Protein AF-A0A9D6RE62-F1 (afdb_monomer_lite)

Foldseek 3Di:
DAWPDDDPWKTKDKDFPVLLVLLLLLLLCPPPDCPLPDDDPPDDPADPPHDDPVVVVVVVVVVSVVLNVVSVVQNVPADDDDPPDSIGMRMDTPVRLVSLLVSLVNSQVSLCSVLVVDDPPDDLVVDDDPVSVSSVSSNVSSVVVNVVSVCSVPDD

Sequence (156 aa):
MKRISRDDEKVVFELTDAERQILRFILQSYPMQRGAWPEHPKAPQPSPMGPDPELLNAELAAFKTSLQDRVATFLSEQPAPHPTSDVRCLVIHWKDADWLLQVLNEVRVGTWYALGCPDENCEMAAVRGPETWTHLLRLEFAGAFQGLLLHELESD

Radius of gyration: 18.22 Å; chains: 1; bounding box: 40×49×45 Å

pLDDT: mean 81.06, std 13.85, range [50.25, 95.0]

Secondary structure (DSSP, 8-state):
-EEEEE-SSEEEEEE-HHHHHHHHHHHTTPSPPGGGSPPPP--SS--TTS--HHHHHHHHHHHHHHHHHHHHHHHHHSPPPPTT-S-EEEEEEHHHHHHHHHHHHHHHHHHHHHTT---TTS-GGG--SHHHHHHHHHHHHHHHHHHHHHHHHH--

Structure (mmCIF, N/CA/C/O backbone):
data_AF-A0A9D6RE62-F1
#
_entry.id   AF-A0A9D6RE62-F1
#
loop_
_atom_site.group_PDB
_atom_site.id
_atom_site.type_symbol
_atom_site.label_atom_id
_atom_site.label_alt_id
_atom_site.label_comp_id
_atom_site.label_asym_id
_atom_site.label_entity_id
_atom_site.label_seq_id
_atom_site.pdbx_PDB_ins_code
_atom_site.Cartn_x
_atom_site.Cartn_y
_atom_site.Cartn_z
_atom_site.occupancy
_atom_site.B_iso_or_equiv
_atom_site.auth_seq_id
_atom_site.auth_comp_id
_atom_site.auth_asym_id
_atom_site.auth_atom_id
_atom_site.pdbx_PDB_model_num
ATOM 1 N N . MET A 1 1 ? 1.493 7.002 11.641 1.00 83.31 1 MET A N 1
ATOM 2 C CA . MET A 1 1 ? 0.242 6.232 11.692 1.00 83.31 1 MET A CA 1
ATOM 3 C C . MET A 1 1 ? 0.204 5.554 13.043 1.00 83.31 1 MET A C 1
ATOM 5 O O . MET A 1 1 ? 1.233 5.035 13.464 1.00 83.31 1 MET A O 1
ATOM 9 N N . LYS A 1 2 ? -0.926 5.586 13.746 1.00 86.00 2 LYS A N 1
ATOM 10 C CA . LYS A 1 2 ? -1.040 5.009 15.094 1.00 86.00 2 LYS A CA 1
ATOM 11 C C . LYS A 1 2 ? -2.215 4.046 15.153 1.00 86.00 2 LYS A C 1
ATOM 13 O O . LYS A 1 2 ? -3.306 4.404 14.737 1.00 86.00 2 LYS A O 1
ATOM 18 N N . ARG A 1 3 ? -2.033 2.843 15.693 1.00 90.62 3 ARG A N 1
ATOM 19 C CA . ARG A 1 3 ? -3.152 1.920 15.925 1.00 90.62 3 ARG A CA 1
ATOM 20 C C . ARG A 1 3 ? -4.079 2.467 17.014 1.00 90.62 3 ARG A C 1
ATOM 22 O O . ARG A 1 3 ? -3.616 2.779 18.110 1.00 90.62 3 ARG A O 1
ATOM 29 N N . ILE A 1 4 ? -5.373 2.558 16.711 1.00 89.31 4 ILE A N 1
ATOM 30 C CA . ILE A 1 4 ? -6.421 2.964 17.660 1.00 89.31 4 ILE A CA 1
ATOM 31 C C . ILE A 1 4 ? -7.042 1.728 18.304 1.00 89.31 4 ILE A C 1
ATOM 33 O O . ILE A 1 4 ? -7.169 1.659 19.524 1.00 89.31 4 ILE A O 1
ATOM 37 N N . SER A 1 5 ? -7.418 0.748 17.485 1.00 88.81 5 SER A N 1
ATOM 38 C CA . SER A 1 5 ? -8.067 -0.477 17.939 1.00 88.81 5 SER A CA 1
ATOM 39 C C . SER A 1 5 ? -7.759 -1.633 17.001 1.00 88.81 5 SER A C 1
ATOM 41 O O . SER A 1 5 ? -7.471 -1.432 15.821 1.00 88.81 5 SER A O 1
ATOM 43 N N . ARG A 1 6 ? -7.858 -2.842 17.539 1.00 91.25 6 ARG A N 1
ATOM 44 C CA . ARG A 1 6 ? -7.718 -4.105 16.826 1.00 91.25 6 ARG A CA 1
ATOM 45 C C . ARG A 1 6 ? -8.735 -5.077 17.408 1.00 91.25 6 ARG A C 1
ATOM 47 O O . ARG A 1 6 ? -8.884 -5.115 18.629 1.00 91.25 6 ARG A O 1
ATOM 54 N N . ASP A 1 7 ? -9.428 -5.799 16.547 1.00 89.62 7 ASP A N 1
ATOM 55 C CA . ASP A 1 7 ? -10.339 -6.881 16.907 1.00 89.62 7 ASP A CA 1
ATOM 56 C C . ASP A 1 7 ? -10.125 -8.078 15.961 1.00 89.62 7 ASP A C 1
ATOM 58 O O . ASP A 1 7 ? -9.236 -8.056 15.105 1.00 89.62 7 ASP A O 1
ATOM 62 N N . ASP A 1 8 ? -10.930 -9.127 16.119 1.00 87.88 8 ASP A N 1
ATOM 63 C CA . ASP A 1 8 ? -10.822 -10.367 15.339 1.00 87.88 8 ASP A CA 1
ATOM 64 C C . ASP A 1 8 ? -11.231 -10.211 13.863 1.00 87.88 8 ASP A C 1
ATOM 66 O O . ASP A 1 8 ? -11.050 -11.140 13.080 1.00 87.88 8 ASP A O 1
ATOM 70 N N . GLU A 1 9 ? -11.783 -9.064 13.450 1.00 92.12 9 GLU A N 1
ATOM 71 C CA . GLU A 1 9 ? -12.253 -8.811 12.081 1.00 92.12 9 GLU A CA 1
ATOM 72 C C . GLU A 1 9 ? -11.486 -7.693 11.364 1.00 92.12 9 GLU A C 1
ATOM 74 O O . GLU A 1 9 ? -11.457 -7.660 10.126 1.00 92.12 9 GLU A O 1
ATOM 79 N N . LYS A 1 10 ? -10.909 -6.745 12.110 1.00 92.50 10 LYS A N 1
ATOM 80 C CA . LYS A 1 10 ? -10.271 -5.546 11.568 1.00 92.50 10 LYS A CA 1
ATOM 81 C C . LYS A 1 10 ? -9.253 -4.907 12.510 1.00 92.50 10 LYS A C 1
ATOM 83 O O . LYS A 1 10 ? -9.265 -5.050 13.732 1.00 92.50 10 LYS A O 1
ATOM 88 N N . VAL A 1 11 ? -8.449 -4.038 11.913 1.00 93.12 11 VAL A N 1
ATOM 89 C CA . VAL A 1 11 ? -7.636 -3.038 12.603 1.00 93.12 11 VAL A CA 1
ATOM 90 C C . VAL A 1 11 ? -8.023 -1.638 12.156 1.00 93.12 11 VAL A C 1
ATOM 92 O O . VAL A 1 11 ? -8.366 -1.393 10.996 1.00 93.12 11 VAL A O 1
ATOM 95 N N . VAL A 1 12 ? -7.979 -0.706 13.104 1.00 91.69 12 VAL A N 1
ATOM 96 C CA . VAL A 1 12 ? -8.265 0.706 12.873 1.00 91.69 12 VAL A CA 1
ATOM 97 C C . VAL A 1 12 ? -7.030 1.526 13.197 1.00 91.69 12 VAL A C 1
ATOM 99 O O . VAL A 1 12 ? -6.526 1.513 14.325 1.00 91.69 12 VAL A O 1
ATOM 102 N N . PHE A 1 13 ? -6.573 2.281 12.206 1.00 90.69 13 PHE A N 1
ATOM 103 C CA . PHE A 1 13 ? -5.454 3.196 12.338 1.00 90.69 13 PHE A CA 1
ATOM 104 C C . PHE A 1 13 ? -5.899 4.640 12.298 1.00 90.69 13 PHE A C 1
ATOM 106 O O . PHE A 1 13 ? -6.768 5.029 11.527 1.00 90.69 13 PHE A O 1
ATOM 113 N N . GLU A 1 14 ? -5.204 5.439 13.080 1.00 89.88 14 GLU A N 1
ATOM 114 C CA . GLU A 1 14 ? -5.170 6.875 13.006 1.00 89.88 14 GLU A CA 1
ATOM 115 C C . GLU A 1 14 ? -4.182 7.322 11.926 1.00 89.88 14 GLU A C 1
ATOM 117 O O . GLU A 1 14 ? -2.995 6.967 11.974 1.00 89.88 14 GLU A O 1
ATOM 122 N N . LEU A 1 15 ? -4.669 8.120 10.976 1.00 87.75 15 LEU A N 1
ATOM 123 C CA . LEU A 1 15 ? -3.850 8.827 10.003 1.00 87.75 15 LEU A CA 1
ATOM 124 C C . LEU A 1 15 ? -4.079 10.325 10.090 1.00 87.75 15 LEU A C 1
ATOM 126 O O . LEU A 1 15 ? -5.206 10.816 10.203 1.00 87.75 15 LEU A O 1
ATOM 130 N N . THR A 1 16 ? -2.979 11.034 9.905 1.00 87.94 16 THR A N 1
ATOM 131 C CA . THR A 1 16 ? -2.986 12.428 9.480 1.00 87.94 16 THR A CA 1
ATOM 132 C C . THR A 1 16 ? -3.451 12.543 8.023 1.00 87.94 16 THR A C 1
ATOM 134 O O . THR A 1 16 ? -3.389 11.590 7.237 1.00 87.94 16 THR A O 1
ATOM 137 N N . ASP A 1 17 ? -3.872 13.740 7.612 1.00 84.50 17 ASP A N 1
ATOM 138 C CA . ASP A 1 17 ? -4.241 13.996 6.215 1.00 84.50 17 ASP A CA 1
ATOM 139 C C . ASP A 1 17 ? -3.084 13.736 5.233 1.00 84.50 17 ASP A C 1
ATOM 141 O O . ASP A 1 17 ? -3.328 13.260 4.121 1.00 84.50 17 ASP A O 1
ATOM 145 N N . ALA A 1 18 ? -1.836 13.991 5.643 1.00 86.62 18 ALA A N 1
ATOM 146 C CA . ALA A 1 18 ? -0.649 13.714 4.834 1.00 86.62 18 ALA A CA 1
ATOM 147 C C . ALA A 1 18 ? -0.472 12.208 4.593 1.00 86.62 18 ALA A C 1
ATOM 149 O O . ALA A 1 18 ? -0.331 11.774 3.451 1.00 86.62 18 ALA A O 1
ATOM 150 N N . GLU A 1 19 ? -0.560 11.392 5.644 1.00 89.00 19 GLU A N 1
ATOM 151 C CA . GLU A 1 19 ? -0.426 9.935 5.528 1.00 89.00 19 GLU A CA 1
ATOM 152 C C . GLU A 1 19 ? -1.549 9.327 4.682 1.00 89.00 19 GLU A C 1
ATOM 154 O O . GLU A 1 19 ? -1.300 8.424 3.885 1.00 89.00 19 GLU A O 1
ATOM 159 N N . ARG A 1 20 ? -2.775 9.861 4.777 1.00 87.38 20 ARG A N 1
ATOM 160 C CA . ARG A 1 20 ? -3.888 9.447 3.909 1.00 87.38 20 ARG A CA 1
ATOM 161 C C . ARG A 1 20 ? -3.611 9.766 2.443 1.00 87.38 20 ARG A C 1
ATOM 163 O O . ARG A 1 20 ? -3.900 8.945 1.574 1.00 87.38 20 ARG A O 1
ATOM 170 N N . GLN A 1 21 ? -3.109 10.965 2.154 1.00 89.31 21 GLN A N 1
ATOM 171 C CA . GLN A 1 21 ? -2.772 11.359 0.786 1.00 89.31 21 GLN A CA 1
ATOM 172 C C . GLN A 1 21 ? -1.666 10.472 0.220 1.00 89.31 21 GLN A C 1
ATOM 174 O O . GLN A 1 21 ? -1.791 10.020 -0.914 1.00 89.31 21 GLN A O 1
ATOM 179 N N . ILE A 1 22 ? -0.651 10.156 1.027 1.00 90.81 22 ILE A N 1
ATOM 180 C CA . ILE A 1 22 ? 0.426 9.236 0.656 1.00 90.81 22 ILE A CA 1
ATOM 181 C C . ILE A 1 22 ? -0.127 7.829 0.392 1.00 90.81 22 ILE A C 1
ATOM 183 O O . ILE A 1 22 ? 0.157 7.262 -0.660 1.00 90.81 22 ILE A O 1
ATOM 187 N N . LEU A 1 23 ? -0.975 7.284 1.272 1.00 91.50 23 LEU A N 1
ATOM 188 C CA . LEU A 1 23 ? -1.598 5.971 1.066 1.00 91.50 23 LEU A CA 1
ATOM 189 C C . LEU A 1 23 ? -2.428 5.935 -0.223 1.00 91.50 23 LEU A C 1
ATOM 191 O O . LEU A 1 23 ? -2.281 5.016 -1.027 1.00 91.50 23 LEU A O 1
ATOM 195 N N . ARG A 1 24 ? -3.271 6.951 -0.456 1.00 92.31 24 ARG A N 1
ATOM 196 C CA . ARG A 1 24 ? -4.043 7.069 -1.703 1.00 92.31 24 ARG A CA 1
ATOM 197 C C . ARG A 1 24 ? -3.126 7.129 -2.912 1.00 92.31 24 ARG A C 1
ATOM 199 O O . ARG A 1 24 ? -3.355 6.401 -3.867 1.00 92.31 24 ARG A O 1
ATOM 206 N N . PHE A 1 25 ? -2.090 7.956 -2.857 1.00 92.06 25 PHE A N 1
ATOM 207 C CA . PHE A 1 25 ? -1.114 8.100 -3.928 1.00 92.06 25 PHE A CA 1
ATOM 208 C C . PHE A 1 25 ? -0.421 6.767 -4.262 1.00 92.06 25 PHE A C 1
ATOM 210 O O . PHE A 1 25 ? -0.276 6.432 -5.437 1.00 92.06 25 PHE A O 1
ATOM 217 N N . ILE A 1 26 ? -0.059 5.967 -3.255 1.00 92.50 26 ILE A N 1
ATOM 218 C CA . ILE A 1 26 ? 0.543 4.637 -3.441 1.00 92.50 26 ILE A CA 1
ATOM 219 C C . ILE A 1 26 ? -0.461 3.673 -4.065 1.00 92.50 26 ILE A C 1
ATOM 221 O O . ILE A 1 26 ? -0.177 3.097 -5.112 1.00 92.50 26 ILE A O 1
ATOM 225 N N . LEU A 1 27 ? -1.647 3.524 -3.470 1.00 93.69 27 LEU A N 1
ATOM 226 C CA . LEU A 1 27 ? -2.645 2.559 -3.937 1.00 93.69 27 LEU A CA 1
ATOM 227 C C . LEU A 1 27 ? -3.174 2.902 -5.337 1.00 93.69 27 LEU A C 1
ATOM 229 O O . LEU A 1 27 ? -3.343 2.014 -6.163 1.00 93.69 27 LEU A O 1
ATOM 233 N N . GLN A 1 28 ? -3.347 4.187 -5.657 1.00 92.12 28 GLN A N 1
ATOM 234 C CA . GLN A 1 28 ? -3.738 4.647 -6.997 1.00 92.12 28 GLN A CA 1
ATOM 235 C C . GLN A 1 28 ? -2.638 4.467 -8.052 1.00 92.12 28 GLN A C 1
ATOM 237 O O . GLN A 1 28 ? -2.905 4.624 -9.240 1.00 92.12 28 GLN A O 1
ATOM 242 N N . SER A 1 29 ? -1.409 4.143 -7.640 1.00 89.75 29 SER A N 1
ATOM 243 C CA . SER A 1 29 ? -0.333 3.782 -8.570 1.00 89.75 29 SER A CA 1
ATOM 244 C C . SER A 1 29 ? -0.471 2.344 -9.091 1.00 89.75 29 SER A C 1
ATOM 246 O O . SER A 1 29 ? 0.286 1.946 -9.974 1.00 89.75 29 SER A O 1
ATOM 248 N N . TYR A 1 30 ? -1.413 1.562 -8.552 1.00 90.06 30 TYR A N 1
ATOM 249 C CA . TYR A 1 30 ? -1.731 0.222 -9.026 1.00 90.06 30 TYR A CA 1
ATOM 250 C C . TYR A 1 30 ? -2.745 0.249 -10.191 1.00 90.06 30 TYR A C 1
ATOM 252 O O . TYR A 1 30 ? -3.757 0.947 -10.092 1.00 90.06 30 TYR A O 1
ATOM 260 N N . PRO A 1 31 ? -2.548 -0.556 -11.254 1.00 86.44 31 PRO A N 1
ATOM 261 C CA . PRO A 1 31 ? -1.390 -1.420 -11.494 1.00 86.44 31 PRO A CA 1
ATOM 262 C C . PRO A 1 31 ? -0.172 -0.620 -11.983 1.00 86.44 31 PRO A C 1
ATOM 264 O O . PRO A 1 31 ? -0.293 0.267 -12.829 1.00 86.44 31 PRO A O 1
ATOM 267 N N . MET A 1 32 ? 1.024 -0.971 -11.498 1.00 79.56 32 MET A N 1
ATOM 268 C CA . MET A 1 32 ? 2.264 -0.363 -11.993 1.00 79.56 32 MET A CA 1
ATOM 269 C C . MET A 1 32 ? 2.497 -0.766 -13.453 1.00 79.56 32 MET A C 1
ATOM 271 O O . MET A 1 32 ? 2.424 -1.945 -13.811 1.00 79.56 32 MET A O 1
ATOM 275 N N . GLN A 1 33 ? 2.785 0.214 -14.314 1.00 68.31 33 GLN A N 1
ATOM 276 C CA . GLN A 1 33 ? 3.061 -0.049 -15.724 1.00 68.31 33 GLN A CA 1
ATOM 277 C C . GLN A 1 33 ? 4.316 -0.922 -15.861 1.00 68.31 33 GLN A C 1
ATOM 279 O O . GLN A 1 33 ? 5.393 -0.576 -15.379 1.00 68.31 33 GLN A O 1
ATOM 284 N N . ARG A 1 34 ? 4.180 -2.052 -16.566 1.00 59.53 34 ARG A N 1
ATOM 285 C CA . ARG A 1 34 ? 5.239 -3.059 -16.768 1.00 59.53 34 ARG A CA 1
ATOM 286 C C . ARG A 1 34 ? 6.471 -2.567 -17.534 1.00 59.53 34 ARG A C 1
ATOM 288 O O . ARG A 1 34 ? 7.422 -3.327 -17.639 1.00 59.53 34 ARG A O 1
ATOM 295 N N . GLY A 1 35 ? 6.490 -1.333 -18.042 1.00 56.19 35 GLY A N 1
ATOM 296 C CA . GLY A 1 35 ? 7.636 -0.791 -18.783 1.00 56.19 35 GLY A CA 1
ATOM 297 C C . GLY A 1 35 ? 8.954 -0.798 -17.995 1.00 56.19 35 GLY A C 1
ATOM 298 O O . GLY A 1 35 ? 10.014 -0.744 -18.604 1.00 56.19 35 GLY A O 1
ATOM 299 N N . ALA A 1 36 ? 8.889 -0.900 -16.663 1.00 50.25 36 ALA A N 1
ATOM 300 C CA . ALA A 1 36 ? 10.057 -1.007 -15.793 1.00 50.25 36 ALA A CA 1
ATOM 301 C C . ALA A 1 36 ? 10.469 -2.453 -15.455 1.00 50.25 36 ALA A C 1
ATOM 303 O O . ALA A 1 36 ? 11.572 -2.660 -14.957 1.00 50.25 36 ALA A O 1
ATOM 304 N N . TRP A 1 37 ? 9.616 -3.460 -15.679 1.00 58.91 37 TRP A N 1
ATOM 305 C CA . TRP A 1 37 ? 9.969 -4.844 -15.354 1.00 58.91 37 TRP A CA 1
ATOM 306 C C . TRP A 1 37 ? 10.927 -5.405 -16.408 1.00 58.91 37 TRP A C 1
ATOM 308 O O . TRP A 1 37 ? 10.653 -5.255 -17.601 1.00 58.91 37 TRP A O 1
ATOM 318 N N . PRO A 1 38 ? 12.016 -6.090 -16.015 1.00 56.41 38 PRO A N 1
ATOM 319 C CA . PRO A 1 38 ? 12.764 -6.895 -16.960 1.00 56.41 38 PRO A CA 1
ATOM 320 C C . PRO A 1 38 ? 11.801 -7.914 -17.565 1.00 56.41 38 PRO A C 1
ATOM 322 O O . PRO A 1 38 ? 11.028 -8.557 -16.846 1.00 56.41 38 PRO A O 1
ATOM 325 N N . GLU A 1 39 ? 11.831 -8.049 -18.891 1.00 57.22 39 GLU A N 1
ATOM 326 C CA . GLU A 1 39 ? 11.177 -9.176 -19.541 1.00 57.22 39 GLU A CA 1
ATOM 327 C C . GLU A 1 39 ? 11.654 -10.445 -18.835 1.00 57.22 39 GLU A C 1
ATOM 329 O O . GLU A 1 39 ? 12.858 -10.623 -18.619 1.00 57.22 39 GLU A O 1
ATOM 334 N N . HIS A 1 40 ? 10.713 -11.296 -18.415 1.00 54.38 40 HIS A N 1
ATOM 335 C CA . HIS A 1 40 ? 11.068 -12.581 -17.828 1.00 54.38 40 HIS A CA 1
ATOM 336 C C . HIS A 1 40 ? 12.111 -13.243 -18.741 1.00 54.38 40 HIS A C 1
ATOM 338 O O . HIS A 1 40 ? 11.882 -13.286 -19.956 1.00 54.38 40 HIS A O 1
ATOM 344 N N . PRO A 1 41 ? 13.248 -13.739 -18.208 1.00 51.16 41 PRO A N 1
ATOM 345 C CA . PRO A 1 41 ? 14.187 -14.497 -19.020 1.00 51.16 41 PRO A CA 1
ATOM 346 C C . PRO A 1 41 ? 13.378 -15.566 -19.742 1.00 51.16 41 PRO A C 1
ATOM 348 O O . PRO A 1 41 ? 12.615 -16.273 -19.080 1.00 51.16 41 PRO A O 1
ATOM 351 N N . LYS A 1 42 ? 13.470 -15.582 -21.086 1.00 51.22 42 LYS A N 1
ATOM 352 C CA . LYS A 1 42 ? 12.688 -16.454 -21.976 1.00 51.22 42 LYS A CA 1
ATOM 353 C C . LYS A 1 42 ? 12.434 -17.771 -21.265 1.00 51.22 42 LYS A C 1
ATOM 355 O O . LYS A 1 42 ? 13.388 -18.510 -21.008 1.00 51.22 42 LYS A O 1
ATOM 360 N N . ALA A 1 43 ? 11.170 -18.017 -20.917 1.00 54.25 43 ALA A N 1
ATOM 361 C CA . ALA A 1 43 ? 10.786 -19.285 -20.330 1.00 54.25 43 ALA A CA 1
ATOM 362 C C . ALA A 1 43 ? 11.388 -20.402 -21.203 1.00 54.25 43 ALA A C 1
ATOM 364 O O . ALA A 1 43 ? 11.424 -20.246 -22.435 1.00 54.25 43 ALA A O 1
ATOM 365 N N . PRO A 1 44 ? 11.915 -21.488 -20.605 1.00 56.50 44 PRO A N 1
ATOM 366 C CA . PRO A 1 44 ? 12.341 -22.646 -21.383 1.00 56.50 44 PRO A CA 1
ATOM 367 C C . PRO A 1 44 ? 11.226 -22.995 -22.369 1.00 56.50 44 PRO A C 1
ATOM 369 O O . PRO A 1 44 ? 10.055 -22.831 -22.020 1.00 56.50 44 PRO A O 1
ATOM 372 N N . GLN A 1 45 ? 11.600 -23.376 -23.602 1.00 60.28 45 GLN A N 1
ATOM 373 C CA . GLN A 1 45 ? 10.653 -23.570 -24.706 1.00 60.28 45 GLN A CA 1
ATOM 374 C C . GLN A 1 45 ? 9.352 -24.196 -24.199 1.00 60.28 45 GLN A C 1
ATOM 376 O O . GLN A 1 45 ? 9.438 -25.184 -23.461 1.00 60.28 45 GLN A O 1
ATOM 381 N N . PRO A 1 46 ? 8.184 -23.624 -24.557 1.00 56.94 46 PRO A N 1
ATOM 382 C CA . PRO A 1 46 ? 6.907 -24.093 -24.052 1.00 56.94 46 PRO A CA 1
ATOM 383 C C . PRO A 1 46 ? 6.831 -25.596 -24.282 1.00 56.94 46 PRO A C 1
ATOM 385 O O . PRO A 1 46 ? 6.851 -26.072 -25.418 1.00 56.94 46 PRO A O 1
ATOM 388 N N . SER A 1 47 ? 6.834 -26.349 -23.184 1.00 59.47 47 SER A N 1
ATOM 389 C CA . SER A 1 47 ? 6.620 -27.782 -23.261 1.00 59.47 47 SER A CA 1
ATOM 390 C C . SER A 1 47 ? 5.238 -27.982 -23.888 1.00 59.47 47 SER A C 1
ATOM 392 O O . SER A 1 47 ? 4.303 -27.294 -23.478 1.00 59.47 47 SER A O 1
ATOM 394 N N . PRO A 1 48 ? 5.052 -28.902 -24.845 1.00 61.66 48 PRO A N 1
ATOM 395 C CA . PRO A 1 48 ? 3.736 -29.176 -25.426 1.00 61.66 48 PRO A CA 1
ATOM 396 C C . PRO A 1 48 ? 2.707 -29.685 -24.393 1.00 61.66 48 PRO A C 1
ATOM 398 O O . PRO A 1 48 ? 1.524 -29.759 -24.698 1.00 61.66 48 PRO A O 1
ATOM 401 N N . MET A 1 49 ? 3.150 -30.015 -23.170 1.00 62.47 49 MET A N 1
ATOM 402 C CA . MET A 1 49 ? 2.313 -30.327 -21.999 1.00 62.47 49 MET A CA 1
ATOM 403 C C . MET A 1 49 ? 2.257 -29.196 -20.946 1.00 62.47 49 MET A C 1
ATOM 405 O O . MET A 1 49 ? 1.759 -29.413 -19.843 1.00 62.47 49 MET A O 1
ATOM 409 N N . GLY A 1 50 ? 2.821 -28.020 -21.227 1.00 66.25 50 GLY A N 1
ATOM 410 C CA . GLY A 1 50 ? 2.818 -26.874 -20.317 1.00 66.25 50 GLY A CA 1
ATOM 411 C C . GLY A 1 50 ? 1.485 -26.111 -20.329 1.00 66.25 50 GLY A C 1
ATOM 412 O O . GLY A 1 50 ? 0.735 -26.218 -21.299 1.00 66.25 50 GLY A O 1
ATOM 413 N N . PRO A 1 51 ? 1.178 -25.343 -19.267 1.00 69.62 51 PRO A N 1
ATOM 414 C CA . PRO A 1 51 ? 0.005 -24.472 -19.243 1.00 69.62 51 PRO A CA 1
ATOM 415 C C . PRO A 1 51 ? 0.053 -23.470 -20.403 1.00 69.62 51 PRO A C 1
ATOM 417 O O . PRO A 1 51 ? 1.118 -22.939 -20.724 1.00 69.62 51 PRO A O 1
ATOM 420 N N . ASP A 1 52 ? -1.105 -23.225 -21.019 1.00 82.69 52 ASP A N 1
ATOM 421 C CA . ASP A 1 52 ? -1.250 -22.290 -22.133 1.00 82.69 52 ASP A CA 1
ATOM 422 C C . ASP A 1 52 ? -0.831 -20.872 -21.686 1.00 82.69 52 ASP A C 1
ATOM 424 O O . ASP A 1 52 ? -1.457 -20.295 -20.786 1.00 82.69 52 ASP 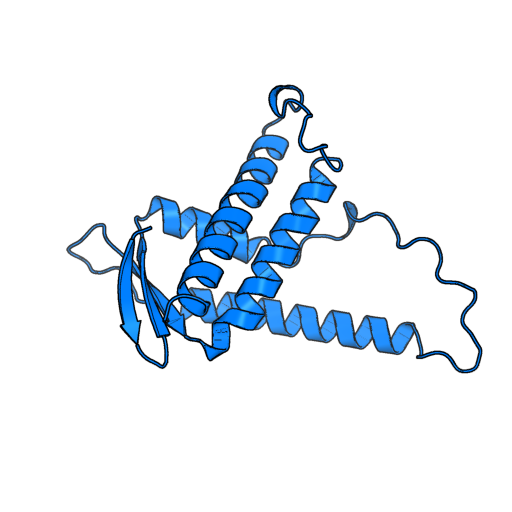A O 1
ATOM 428 N N . PRO A 1 53 ? 0.239 -20.300 -22.271 1.00 80.62 53 PRO A N 1
ATOM 429 C CA . PRO A 1 53 ? 0.741 -18.992 -21.874 1.00 80.62 53 PRO A CA 1
ATOM 430 C C . PRO A 1 53 ? -0.250 -17.860 -22.175 1.00 80.62 53 PRO A C 1
ATOM 432 O O . PRO A 1 53 ? -0.218 -16.837 -21.489 1.00 80.62 53 PRO A O 1
ATOM 435 N N . GLU A 1 54 ? -1.124 -18.004 -23.174 1.00 82.88 54 GLU A N 1
ATOM 436 C CA . GLU A 1 54 ? -2.147 -16.999 -23.478 1.00 82.88 54 GLU A CA 1
ATOM 437 C C . GLU A 1 54 ? -3.239 -17.006 -22.409 1.00 82.88 54 GLU A C 1
ATOM 439 O O . GLU A 1 54 ? -3.586 -15.946 -21.880 1.00 82.88 54 GLU A O 1
ATOM 444 N N . LEU A 1 55 ? -3.701 -18.198 -22.018 1.00 84.56 55 LEU A N 1
ATOM 445 C CA . LEU A 1 55 ? -4.671 -18.369 -20.937 1.00 84.56 55 LEU A CA 1
ATOM 446 C C . LEU A 1 55 ? -4.136 -17.811 -19.612 1.00 84.56 55 LEU A C 1
ATOM 448 O O . LEU A 1 55 ? -4.824 -17.035 -18.952 1.00 84.56 55 LEU A O 1
ATOM 452 N N . LEU A 1 56 ? -2.883 -18.123 -19.260 1.00 82.94 56 LEU A N 1
ATOM 453 C CA . LEU A 1 56 ? -2.239 -17.597 -18.053 1.00 82.94 56 LEU A CA 1
ATOM 454 C C . LEU A 1 56 ? -2.193 -16.063 -18.051 1.00 82.94 56 LEU A C 1
ATOM 456 O O . LEU A 1 56 ? -2.507 -15.422 -17.048 1.00 82.94 56 LEU A O 1
ATOM 460 N N . ASN A 1 57 ? -1.797 -15.453 -19.170 1.00 82.19 57 ASN A N 1
ATOM 461 C CA . ASN A 1 57 ? -1.742 -13.997 -19.272 1.00 82.19 57 ASN A CA 1
ATOM 462 C C . ASN A 1 57 ? -3.134 -13.360 -19.173 1.00 82.19 57 ASN A C 1
ATOM 464 O O . ASN A 1 57 ? -3.269 -12.305 -18.549 1.00 82.19 57 ASN A O 1
ATOM 468 N N . ALA A 1 58 ? -4.157 -13.997 -19.748 1.00 84.31 58 ALA A N 1
ATOM 469 C CA . ALA A 1 58 ? -5.540 -13.545 -19.651 1.00 84.31 58 ALA A CA 1
ATOM 470 C C . ALA A 1 58 ? -6.063 -13.608 -18.205 1.00 84.31 58 ALA A C 1
ATOM 472 O O . ALA A 1 58 ? -6.644 -12.633 -17.725 1.00 84.31 58 ALA A O 1
ATOM 473 N N . GLU A 1 59 ? -5.798 -14.699 -17.480 1.00 87.44 59 GLU A N 1
ATOM 474 C CA . GLU A 1 59 ? -6.175 -14.838 -16.067 1.00 87.44 59 GLU A CA 1
ATOM 475 C C . GLU A 1 59 ? -5.456 -13.819 -15.178 1.00 87.44 59 GLU A C 1
ATOM 477 O O . GLU A 1 59 ? -6.085 -13.170 -14.341 1.00 87.44 59 GLU A O 1
ATOM 482 N N . LEU A 1 60 ? -4.154 -13.603 -15.398 1.00 86.06 60 LEU A N 1
ATOM 483 C CA . LEU A 1 60 ? -3.392 -12.584 -14.676 1.00 86.06 60 LEU A CA 1
ATOM 484 C C . LEU A 1 60 ? -3.921 -11.172 -14.947 1.00 86.06 60 LEU A C 1
ATOM 486 O O . LEU A 1 60 ? -3.987 -10.359 -14.026 1.00 86.06 60 LEU A O 1
ATOM 490 N N . ALA A 1 61 ? -4.296 -10.861 -16.190 1.00 85.94 61 ALA A N 1
ATOM 491 C CA . ALA A 1 61 ? -4.883 -9.570 -16.528 1.00 85.94 61 ALA A CA 1
ATOM 492 C C . ALA A 1 61 ? -6.231 -9.369 -15.820 1.00 85.94 61 ALA A C 1
ATOM 494 O O . ALA A 1 61 ? -6.431 -8.336 -15.181 1.00 85.94 61 ALA A O 1
ATOM 495 N N . ALA A 1 62 ? -7.113 -10.373 -15.855 1.00 87.75 62 ALA A N 1
ATOM 496 C CA . ALA A 1 62 ? -8.404 -10.332 -15.170 1.00 87.75 62 ALA A CA 1
ATOM 497 C C . ALA A 1 62 ? -8.248 -10.186 -13.646 1.00 87.75 62 ALA A C 1
ATOM 499 O O . ALA A 1 62 ? -8.943 -9.384 -13.017 1.00 87.75 62 ALA A O 1
ATOM 500 N N . PHE A 1 63 ? -7.293 -10.907 -13.054 1.00 87.62 63 PHE A N 1
ATOM 501 C CA . PHE A 1 63 ? -6.966 -10.798 -11.636 1.00 87.62 63 PHE A CA 1
ATOM 502 C C . PHE A 1 63 ? -6.503 -9.384 -11.258 1.00 87.62 63 PHE A C 1
ATOM 504 O O . PHE A 1 63 ? -7.007 -8.809 -10.293 1.00 87.62 63 PHE A O 1
ATOM 511 N N . LYS A 1 64 ? -5.608 -8.779 -12.052 1.00 88.31 64 LYS A N 1
ATOM 512 C CA . LYS A 1 64 ? -5.153 -7.395 -11.839 1.00 88.31 64 LYS A CA 1
ATOM 513 C C . LYS A 1 64 ? -6.292 -6.386 -11.935 1.00 88.31 64 LYS A C 1
ATOM 515 O O . LYS A 1 64 ? -6.367 -5.487 -11.103 1.00 88.31 64 LYS A O 1
ATOM 520 N N . THR A 1 65 ? -7.193 -6.540 -12.905 1.00 90.25 65 THR A N 1
ATOM 521 C CA . THR A 1 65 ? -8.391 -5.694 -13.001 1.00 90.25 65 THR A CA 1
ATOM 522 C C . THR A 1 65 ? -9.251 -5.825 -11.746 1.00 90.25 65 THR A C 1
ATOM 524 O O . THR A 1 65 ? -9.623 -4.813 -11.160 1.00 90.25 65 THR A O 1
ATOM 527 N N . SER A 1 66 ? -9.475 -7.048 -11.251 1.00 92.19 66 SER A N 1
ATOM 528 C CA . SER A 1 66 ? -10.221 -7.249 -10.004 1.00 92.19 66 SER A CA 1
ATOM 529 C C . SER A 1 66 ? -9.550 -6.585 -8.797 1.00 92.19 66 SER A C 1
ATOM 531 O O . SER A 1 66 ? -10.242 -5.999 -7.964 1.00 92.19 66 SER A O 1
ATOM 533 N N . LEU A 1 67 ? -8.219 -6.640 -8.689 1.00 92.44 67 LEU A N 1
ATOM 534 C CA . LEU A 1 67 ? -7.488 -5.945 -7.627 1.00 92.44 67 LEU A CA 1
ATOM 535 C C . LEU A 1 67 ? -7.593 -4.424 -7.752 1.00 92.44 67 LEU A C 1
ATOM 537 O O . LEU A 1 67 ? -7.755 -3.740 -6.744 1.00 92.44 67 LEU A O 1
ATOM 541 N N . GLN A 1 68 ? -7.547 -3.891 -8.971 1.00 92.62 68 GLN A N 1
ATOM 542 C CA . GLN A 1 68 ? -7.719 -2.462 -9.217 1.00 92.62 68 GLN A CA 1
ATOM 543 C C . GLN A 1 68 ? -9.110 -1.980 -8.781 1.00 92.62 68 GLN A C 1
ATOM 545 O O . GLN A 1 68 ? -9.220 -0.947 -8.115 1.00 92.62 68 GLN A O 1
ATOM 550 N N . ASP A 1 69 ? -10.155 -2.752 -9.082 1.00 93.62 69 ASP A N 1
ATOM 551 C CA . ASP A 1 69 ? -11.516 -2.463 -8.626 1.00 93.62 69 ASP A CA 1
ATOM 552 C C . ASP A 1 69 ? -11.607 -2.508 -7.096 1.00 93.62 69 ASP A C 1
ATOM 554 O O . ASP A 1 69 ? -12.152 -1.593 -6.479 1.00 93.62 69 ASP A O 1
ATOM 558 N N . ARG A 1 70 ? -10.991 -3.514 -6.456 1.00 94.50 70 ARG A N 1
ATOM 559 C CA . ARG A 1 70 ? -10.921 -3.603 -4.986 1.00 94.50 70 ARG A CA 1
ATOM 560 C C . ARG A 1 70 ? -10.218 -2.406 -4.362 1.00 94.50 70 ARG A C 1
ATOM 562 O O . ARG A 1 70 ? -10.706 -1.889 -3.365 1.00 94.50 70 ARG A O 1
ATOM 569 N N . VAL A 1 71 ? -9.118 -1.931 -4.949 1.00 94.38 71 VAL A N 1
ATOM 570 C CA . VAL A 1 71 ? -8.431 -0.712 -4.497 1.00 94.38 71 VAL A CA 1
ATOM 571 C C . VAL A 1 71 ? -9.372 0.490 -4.559 1.00 94.38 71 VAL A C 1
ATOM 573 O O . VAL A 1 71 ? -9.456 1.256 -3.596 1.00 94.38 71 VA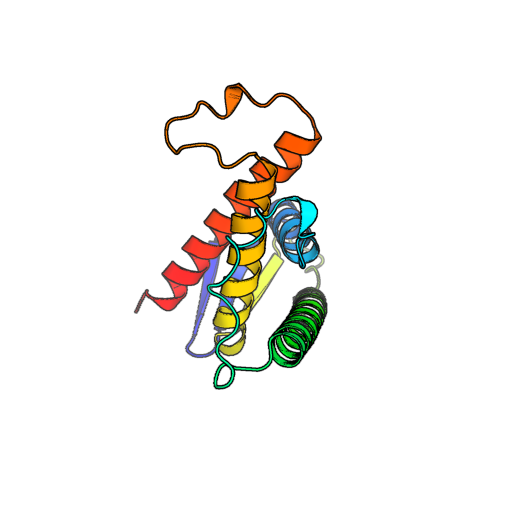L A O 1
ATOM 576 N N . ALA A 1 72 ? -10.085 0.666 -5.673 1.00 92.88 72 ALA A N 1
ATOM 577 C CA . ALA A 1 72 ? -11.016 1.777 -5.841 1.00 92.88 72 ALA A CA 1
ATOM 578 C C . ALA A 1 72 ? -12.153 1.722 -4.809 1.00 92.88 72 ALA A C 1
ATOM 580 O O . ALA A 1 72 ? -12.417 2.725 -4.139 1.00 92.88 72 ALA A O 1
ATOM 581 N N . THR A 1 73 ? -12.762 0.546 -4.627 1.00 94.06 73 THR A N 1
ATOM 582 C CA . THR A 1 73 ? -13.797 0.303 -3.616 1.00 94.06 73 THR A CA 1
ATOM 583 C C . THR A 1 73 ? -13.268 0.577 -2.213 1.00 94.06 73 THR A C 1
ATOM 585 O O . THR A 1 73 ? -13.829 1.421 -1.515 1.00 94.06 73 THR A O 1
ATOM 588 N N . PHE A 1 74 ? -12.135 -0.018 -1.837 1.00 94.06 74 PHE A N 1
ATOM 589 C CA . PHE A 1 74 ? -11.507 0.162 -0.529 1.00 94.06 74 PHE A CA 1
ATOM 590 C C . PHE A 1 74 ? -11.258 1.635 -0.203 1.00 94.06 74 PHE A C 1
ATOM 592 O O . PHE A 1 74 ? -11.570 2.080 0.897 1.00 94.06 74 PHE A O 1
ATOM 599 N N . LEU A 1 75 ? -10.736 2.412 -1.159 1.00 91.12 75 LEU A N 1
ATOM 600 C CA . LEU A 1 75 ? -10.488 3.846 -0.987 1.00 91.12 75 LEU A CA 1
ATOM 601 C C . LEU A 1 75 ? -11.771 4.683 -0.878 1.00 91.12 75 LEU A C 1
ATOM 603 O O . LEU A 1 75 ? -11.715 5.789 -0.334 1.00 91.12 75 LEU A O 1
ATOM 607 N N . SER A 1 76 ? -12.886 4.202 -1.432 1.00 89.19 76 SER A N 1
ATOM 608 C CA . SER A 1 76 ? -14.191 4.872 -1.384 1.00 89.19 76 SER A CA 1
ATOM 609 C C . SER A 1 76 ? -14.990 4.545 -0.121 1.00 89.19 76 SER A C 1
ATOM 611 O O . SER A 1 76 ? -15.723 5.399 0.368 1.00 89.19 76 SER A O 1
ATOM 613 N N . GLU A 1 77 ? -14.808 3.342 0.427 1.00 89.25 77 GLU A N 1
ATOM 614 C CA . GLU A 1 77 ? -15.482 2.859 1.637 1.00 89.25 77 GLU A CA 1
ATOM 615 C C . GLU A 1 77 ? -14.816 3.350 2.927 1.00 89.25 77 GLU A C 1
ATOM 617 O O . GLU A 1 77 ? -15.374 3.188 4.014 1.00 89.25 77 GLU A O 1
ATOM 622 N N . GLN A 1 78 ? -13.637 3.978 2.831 1.00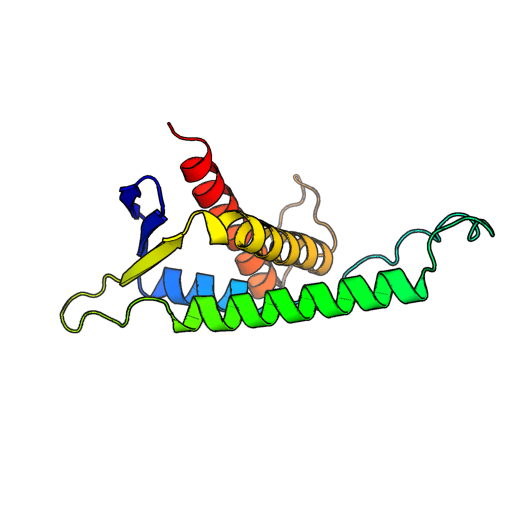 88.06 78 GLN A N 1
ATOM 623 C CA . GLN A 1 78 ? -12.986 4.545 4.006 1.00 88.06 78 GLN A CA 1
ATOM 624 C C . GLN A 1 78 ? -13.858 5.622 4.669 1.00 88.06 78 GLN A C 1
ATOM 626 O O . GLN A 1 78 ? -14.465 6.440 3.968 1.00 88.06 78 GLN A O 1
ATOM 631 N N . PRO A 1 79 ? -13.891 5.671 6.016 1.00 79.62 79 PRO A N 1
ATOM 632 C CA . PRO A 1 79 ? -14.710 6.625 6.747 1.00 79.62 79 PRO A CA 1
ATOM 633 C C . PRO A 1 79 ? -14.486 8.065 6.287 1.00 79.62 79 PRO A C 1
ATOM 635 O O . PRO A 1 79 ? -13.352 8.526 6.115 1.00 79.62 79 PRO A O 1
ATOM 638 N N . ALA A 1 80 ? -15.592 8.792 6.128 1.00 68.19 80 ALA A N 1
ATOM 639 C CA . ALA A 1 80 ? -15.545 10.199 5.779 1.00 68.19 80 ALA A CA 1
ATOM 640 C C . ALA A 1 80 ? -14.807 11.016 6.861 1.00 68.19 80 ALA A C 1
ATOM 642 O O . ALA A 1 80 ? -14.827 10.663 8.044 1.00 68.19 80 ALA A O 1
ATOM 643 N N . PRO A 1 81 ? -14.185 12.140 6.472 1.00 63.69 81 PRO A N 1
ATOM 644 C CA . PRO A 1 81 ? -13.619 13.109 7.396 1.00 63.69 81 PRO A CA 1
ATOM 645 C C . PRO A 1 81 ? -14.559 13.464 8.554 1.00 63.69 81 PRO A C 1
ATOM 647 O O . PRO A 1 81 ? -15.671 13.933 8.320 1.00 63.69 81 PRO A O 1
ATOM 650 N N . HIS A 1 82 ? -14.106 13.311 9.803 1.00 59.81 82 HIS A N 1
ATOM 651 C CA . HIS A 1 82 ? -14.825 13.894 10.931 1.00 59.81 82 HIS A CA 1
ATOM 652 C C . HIS A 1 82 ? -14.679 15.427 10.862 1.00 59.81 82 HIS A C 1
ATOM 654 O O . HIS A 1 82 ? -13.548 15.920 10.820 1.00 59.81 82 HIS A O 1
ATOM 660 N N . PRO A 1 83 ? -15.780 16.204 10.889 1.00 54.84 83 PRO A N 1
ATOM 661 C CA . PRO A 1 83 ? -15.751 17.660 10.694 1.00 54.84 83 PRO A CA 1
ATOM 662 C C . PRO A 1 83 ? -14.997 18.481 11.758 1.00 54.84 83 PRO A C 1
ATOM 664 O O . PRO A 1 83 ? -14.836 19.682 11.577 1.00 54.84 83 PRO A O 1
ATOM 667 N N . THR A 1 84 ? -14.540 17.870 12.854 1.00 56.75 84 THR A N 1
ATOM 668 C CA . THR A 1 84 ? -14.039 18.585 14.046 1.00 56.75 84 THR A CA 1
ATOM 669 C C . THR A 1 84 ? -12.659 18.117 14.510 1.00 56.75 84 THR A C 1
ATOM 671 O O . THR A 1 84 ? -12.180 18.548 15.553 1.00 56.75 84 THR A O 1
ATOM 674 N N . SER A 1 85 ? -12.029 17.216 13.759 1.00 61.47 85 SER A N 1
ATOM 675 C CA . SER A 1 85 ? -10.715 16.663 14.072 1.00 61.47 85 SER A CA 1
ATOM 676 C C . SER A 1 85 ? -9.907 16.522 12.786 1.00 61.47 85 SER A C 1
ATOM 678 O O . SER A 1 85 ? -10.450 16.067 11.777 1.00 61.47 85 SER A O 1
ATOM 680 N N . ASP A 1 86 ? -8.620 16.871 12.826 1.00 64.56 86 ASP A N 1
ATOM 681 C CA . ASP A 1 86 ? -7.653 16.638 11.734 1.00 64.56 86 ASP A CA 1
ATOM 682 C C . ASP A 1 86 ? -7.243 15.162 11.617 1.00 64.56 86 ASP A C 1
ATOM 684 O O . ASP A 1 86 ? -6.465 14.762 10.751 1.00 64.56 86 ASP A O 1
ATOM 688 N N . VAL A 1 87 ? -7.792 14.335 12.500 1.00 66.81 87 VAL A N 1
ATOM 689 C CA . VAL A 1 87 ? -7.522 12.916 12.593 1.00 66.81 87 VAL A CA 1
ATOM 690 C C . VAL A 1 87 ? -8.542 12.120 11.776 1.00 66.81 87 VAL A C 1
ATOM 692 O O . VAL A 1 87 ? -9.747 12.409 11.774 1.00 66.81 87 VAL A O 1
ATOM 695 N N . ARG A 1 88 ? -8.057 11.113 11.044 1.00 80.12 88 ARG A N 1
ATOM 696 C CA . ARG A 1 88 ? -8.857 10.231 10.184 1.00 80.12 88 ARG A CA 1
ATOM 697 C C . ARG A 1 88 ? -8.596 8.775 10.537 1.00 80.12 88 ARG A C 1
ATOM 699 O O . ARG A 1 88 ? -7.465 8.413 10.845 1.00 80.12 88 ARG A O 1
ATOM 706 N N . CYS A 1 89 ? -9.628 7.944 10.434 1.00 85.50 89 CYS A N 1
ATOM 707 C CA . CYS A 1 89 ? -9.498 6.509 10.648 1.00 85.50 89 CYS A CA 1
ATOM 708 C C . CYS A 1 89 ? -9.355 5.780 9.308 1.00 85.50 89 CYS A C 1
ATOM 710 O O . CYS A 1 89 ? -10.168 5.988 8.411 1.00 85.50 89 CYS A O 1
ATOM 712 N N . LEU A 1 90 ? -8.358 4.907 9.192 1.00 89.62 90 LEU A N 1
ATOM 713 C CA . LEU A 1 90 ? -8.294 3.862 8.171 1.00 89.62 90 LEU A CA 1
ATOM 714 C C . LEU A 1 90 ? -8.745 2.564 8.808 1.00 89.62 90 LEU A C 1
ATOM 716 O O . LEU A 1 90 ? -8.196 2.155 9.831 1.00 89.62 90 LEU A O 1
ATOM 720 N N . VAL A 1 91 ? -9.728 1.929 8.189 1.00 92.00 91 VAL A N 1
ATOM 721 C CA . VAL A 1 91 ? -10.231 0.632 8.619 1.00 92.00 91 VAL A CA 1
ATOM 722 C C . VAL A 1 91 ? -9.744 -0.408 7.626 1.00 92.00 91 VAL A C 1
ATOM 724 O O . VAL A 1 91 ? -10.023 -0.308 6.430 1.00 92.00 91 VAL A O 1
ATOM 727 N N . ILE A 1 92 ? -9.013 -1.399 8.128 1.00 93.25 92 ILE A N 1
ATOM 728 C CA . ILE A 1 92 ? -8.550 -2.540 7.343 1.00 93.25 92 ILE A CA 1
ATOM 729 C C . ILE A 1 92 ? -9.190 -3.783 7.938 1.00 93.25 92 ILE A C 1
ATOM 731 O O . ILE A 1 92 ? -8.883 -4.152 9.069 1.00 93.25 92 ILE A O 1
ATOM 735 N N . HIS A 1 93 ? -10.086 -4.418 7.188 1.00 93.75 93 HIS A N 1
ATOM 736 C CA . HIS A 1 93 ? -10.596 -5.731 7.559 1.00 93.75 93 HIS A CA 1
ATOM 737 C C . HIS A 1 93 ? -9.561 -6.805 7.230 1.00 93.75 93 HIS A C 1
ATOM 739 O O . HIS A 1 93 ? -8.876 -6.716 6.212 1.00 93.75 93 HIS A O 1
ATOM 745 N N . TRP A 1 94 ? -9.482 -7.864 8.032 1.00 93.00 94 TRP A N 1
ATOM 746 C CA . TRP A 1 94 ? -8.509 -8.937 7.797 1.00 93.00 94 TRP A CA 1
ATOM 747 C C . TRP A 1 94 ? -8.731 -9.670 6.479 1.00 93.00 94 TRP A C 1
ATOM 749 O O . TRP A 1 94 ? -7.768 -10.034 5.813 1.00 93.00 94 TRP A O 1
ATOM 759 N N . LYS A 1 95 ? -9.988 -9.763 6.026 1.00 92.50 95 LYS A N 1
ATOM 760 C CA . LYS A 1 95 ? -10.328 -10.260 4.681 1.00 92.50 95 LYS A CA 1
ATOM 761 C C . LYS A 1 95 ? -9.667 -9.455 3.550 1.00 92.50 95 LYS A C 1
ATOM 763 O O . LYS A 1 95 ? -9.529 -9.962 2.439 1.00 92.50 95 LYS A O 1
ATOM 768 N N . ASP A 1 96 ? -9.314 -8.197 3.821 1.00 93.75 96 ASP A N 1
ATOM 769 C CA . ASP A 1 96 ? -8.715 -7.282 2.855 1.00 93.75 96 ASP A CA 1
ATOM 770 C C . ASP A 1 96 ? -7.187 -7.226 2.952 1.00 93.75 96 ASP A C 1
ATOM 772 O O . ASP A 1 96 ? -6.528 -6.737 2.035 1.00 93.75 96 ASP A O 1
ATOM 776 N N . ALA A 1 97 ? -6.609 -7.754 4.035 1.00 92.50 97 ALA A N 1
ATOM 777 C CA . ALA A 1 97 ? -5.184 -7.646 4.305 1.00 92.50 97 ALA A CA 1
ATOM 778 C C . ALA A 1 97 ? -4.337 -8.332 3.223 1.00 92.50 97 ALA A C 1
ATOM 780 O O . ALA A 1 97 ? -3.404 -7.720 2.707 1.00 92.50 97 ALA A O 1
ATOM 781 N N . ASP A 1 98 ? -4.702 -9.548 2.809 1.00 92.81 98 ASP A N 1
ATOM 782 C CA . ASP A 1 98 ? -3.943 -10.316 1.815 1.00 92.81 98 ASP A CA 1
ATOM 783 C C . ASP A 1 98 ? -3.824 -9.589 0.475 1.00 92.81 98 ASP A C 1
ATOM 785 O O . ASP A 1 98 ? -2.731 -9.442 -0.077 1.00 92.81 98 ASP A O 1
ATOM 789 N N . TRP A 1 99 ? -4.948 -9.108 -0.064 1.00 94.44 99 TRP A N 1
ATOM 790 C CA . TRP A 1 99 ? -4.925 -8.433 -1.358 1.00 94.44 99 TRP A CA 1
ATOM 791 C C . TRP A 1 99 ? -4.261 -7.055 -1.253 1.00 94.44 99 TRP A C 1
ATOM 793 O O . TRP A 1 99 ? -3.574 -6.634 -2.185 1.00 94.44 99 TRP A O 1
ATOM 803 N N . LEU A 1 100 ? -4.392 -6.371 -0.112 1.00 94.88 100 LEU A N 1
ATOM 804 C CA . LEU A 1 100 ? -3.727 -5.094 0.128 1.00 94.88 100 LEU A CA 1
ATOM 805 C C . LEU A 1 100 ? -2.202 -5.265 0.203 1.00 94.88 100 LEU A C 1
ATOM 807 O O . LEU A 1 100 ? -1.472 -4.484 -0.407 1.00 94.88 100 LEU A O 1
ATOM 811 N N . LEU A 1 101 ? -1.715 -6.318 0.871 1.00 95.00 101 LEU A N 1
ATOM 812 C CA . LEU A 1 101 ? -0.296 -6.689 0.890 1.00 95.00 101 LEU A CA 1
ATOM 813 C C . LEU A 1 101 ? 0.228 -6.986 -0.519 1.00 95.00 101 LEU A C 1
ATOM 815 O O . LEU A 1 101 ? 1.320 -6.538 -0.868 1.00 95.00 101 LEU A O 1
ATOM 819 N N . GLN A 1 102 ? -0.548 -7.690 -1.349 1.00 93.56 102 GLN A N 1
ATOM 820 C CA . GLN A 1 102 ? -0.178 -7.955 -2.744 1.00 93.56 102 GLN A CA 1
ATOM 821 C C . GLN A 1 102 ? -0.045 -6.662 -3.557 1.00 93.56 102 GLN A C 1
ATOM 823 O O . GLN A 1 102 ? 0.956 -6.479 -4.251 1.00 93.56 102 GLN A O 1
ATOM 828 N N . VAL A 1 103 ? -1.008 -5.743 -3.435 1.00 94.12 103 VAL A N 1
ATOM 829 C CA . VAL A 1 103 ? -0.973 -4.438 -4.113 1.00 94.12 103 VAL A CA 1
ATOM 830 C C . VAL A 1 103 ? 0.228 -3.610 -3.655 1.00 94.12 103 VAL A C 1
ATOM 832 O O . VAL A 1 103 ? 0.976 -3.105 -4.494 1.00 94.12 103 VAL A O 1
ATOM 835 N N . LEU A 1 104 ? 0.455 -3.498 -2.341 1.00 94.50 104 LEU A N 1
ATOM 836 C CA . LEU A 1 104 ? 1.598 -2.769 -1.781 1.00 94.50 104 LEU A CA 1
ATOM 837 C C . LEU A 1 104 ? 2.924 -3.358 -2.266 1.00 94.50 104 LEU A C 1
ATOM 839 O O . LEU A 1 104 ? 3.812 -2.612 -2.679 1.00 94.50 104 LEU A O 1
ATOM 843 N N . ASN A 1 105 ? 3.043 -4.686 -2.288 1.00 92.81 105 ASN A N 1
ATOM 844 C CA . ASN A 1 105 ? 4.240 -5.351 -2.779 1.00 92.81 105 ASN A CA 1
ATOM 845 C C . ASN A 1 105 ? 4.449 -5.129 -4.285 1.00 92.81 105 ASN A C 1
ATOM 847 O O . ASN A 1 105 ? 5.572 -4.855 -4.697 1.00 92.81 105 ASN A O 1
ATOM 851 N N . GLU A 1 106 ? 3.401 -5.189 -5.112 1.00 91.12 106 GLU A N 1
ATOM 852 C CA . GLU A 1 106 ? 3.522 -4.926 -6.552 1.00 91.12 106 GLU A CA 1
ATOM 853 C C . GLU A 1 106 ? 3.944 -3.475 -6.828 1.00 91.12 106 GLU A C 1
ATOM 855 O O . GLU A 1 106 ? 4.822 -3.238 -7.662 1.00 91.12 106 GLU A O 1
ATOM 860 N N . VAL A 1 107 ? 3.390 -2.506 -6.089 1.00 91.06 107 VAL A N 1
ATOM 861 C CA . VAL A 1 107 ? 3.815 -1.101 -6.177 1.00 91.06 107 VAL A CA 1
ATOM 862 C C . VAL A 1 107 ? 5.269 -0.946 -5.734 1.00 91.06 107 VAL A C 1
ATOM 864 O O . VAL A 1 107 ? 6.048 -0.300 -6.437 1.00 91.06 107 VAL A O 1
ATOM 867 N N . ARG A 1 108 ? 5.663 -1.569 -4.618 1.00 90.62 108 ARG A N 1
ATOM 868 C CA . ARG A 1 108 ? 7.031 -1.520 -4.084 1.00 90.62 108 ARG A CA 1
ATOM 869 C C . ARG A 1 108 ? 8.036 -2.098 -5.082 1.00 90.62 108 ARG A C 1
ATOM 871 O O . ARG A 1 108 ? 8.972 -1.410 -5.479 1.00 90.62 108 ARG A O 1
ATOM 878 N N . VAL A 1 109 ? 7.802 -3.322 -5.553 1.00 87.75 109 VAL A N 1
ATOM 879 C CA . VAL A 1 109 ? 8.671 -4.022 -6.512 1.00 87.75 109 VAL A CA 1
ATOM 880 C C . VAL A 1 109 ? 8.709 -3.296 -7.854 1.00 87.75 109 VAL A C 1
ATOM 882 O O . VAL A 1 109 ? 9.787 -3.047 -8.386 1.00 87.75 109 VAL A O 1
ATOM 885 N N . GLY A 1 110 ? 7.556 -2.893 -8.396 1.00 87.44 110 GLY A N 1
ATOM 886 C CA . GLY A 1 110 ? 7.507 -2.124 -9.640 1.00 87.44 110 GLY A CA 1
ATOM 887 C C . GLY A 1 110 ? 8.275 -0.809 -9.539 1.00 87.44 110 GLY A C 1
ATOM 888 O O . GLY A 1 110 ? 8.909 -0.383 -10.502 1.00 87.44 110 GLY A O 1
ATOM 889 N N . THR A 1 111 ? 8.264 -0.184 -8.365 1.00 87.19 111 THR A N 1
ATOM 890 C CA . THR A 1 111 ? 8.984 1.065 -8.140 1.00 87.19 111 THR A CA 1
ATOM 891 C C . THR A 1 111 ? 10.485 0.855 -7.987 1.00 87.19 111 THR A C 1
ATOM 893 O O . THR A 1 111 ? 11.260 1.627 -8.542 1.00 87.19 111 THR A O 1
ATOM 896 N N . TRP A 1 112 ? 10.903 -0.211 -7.306 1.00 86.81 112 TRP A N 1
ATOM 897 C CA . TRP A 1 112 ? 12.309 -0.615 -7.234 1.00 86.81 112 TRP A CA 1
ATOM 898 C C . TRP A 1 112 ? 12.898 -0.864 -8.630 1.00 86.81 112 TRP A C 1
ATOM 900 O O . TRP A 1 112 ? 13.983 -0.377 -8.948 1.00 86.81 112 TRP A O 1
ATOM 910 N N . TYR A 1 113 ? 12.132 -1.515 -9.507 1.00 83.81 113 TYR A N 1
ATOM 911 C CA . TYR A 1 113 ? 12.492 -1.671 -10.914 1.00 83.81 113 TYR A CA 1
ATOM 912 C C . TYR A 1 113 ? 12.581 -0.335 -11.664 1.00 83.81 113 TYR A C 1
ATOM 914 O O . TYR A 1 113 ? 13.555 -0.102 -12.378 1.00 83.81 113 TYR A O 1
ATOM 922 N N . ALA A 1 114 ? 11.616 0.571 -11.469 1.00 82.00 114 ALA A N 1
ATOM 923 C CA . ALA A 1 114 ? 11.630 1.900 -12.093 1.00 82.00 114 ALA A CA 1
ATOM 924 C C . ALA A 1 114 ? 12.834 2.757 -11.658 1.00 82.00 114 ALA A C 1
ATOM 926 O O . ALA A 1 114 ? 13.281 3.625 -12.403 1.00 82.00 114 ALA A O 1
ATOM 927 N N . LEU A 1 115 ? 13.385 2.488 -10.472 1.00 79.31 115 LEU A N 1
ATOM 928 C CA . LEU A 1 115 ? 14.599 3.117 -9.949 1.00 79.31 115 LEU A CA 1
ATOM 929 C C . LEU A 1 115 ? 15.897 2.474 -10.465 1.00 79.31 115 LEU A C 1
ATOM 931 O O . LEU A 1 115 ? 16.979 2.916 -10.087 1.00 79.31 115 LEU A O 1
ATOM 935 N N . GLY A 1 116 ? 15.811 1.451 -11.320 1.00 78.00 116 GLY A N 1
ATOM 936 C CA . GLY A 1 116 ? 16.974 0.752 -11.863 1.00 78.00 116 GLY A CA 1
ATOM 937 C C . GLY A 1 116 ? 17.541 -0.329 -10.944 1.00 78.00 116 GLY A C 1
ATOM 938 O O . GLY A 1 116 ? 18.719 -0.647 -11.064 1.00 78.00 116 GLY A O 1
ATOM 939 N N . CYS A 1 117 ? 16.720 -0.902 -10.056 1.00 79.06 117 CYS A N 1
ATOM 940 C CA . CYS A 1 117 ? 17.122 -1.946 -9.103 1.00 79.06 117 CYS A CA 1
ATOM 941 C C . CYS A 1 117 ? 18.317 -1.525 -8.229 1.00 79.06 117 CYS A C 1
ATOM 943 O O . CYS A 1 117 ? 19.358 -2.185 -8.268 1.00 79.06 117 CYS A O 1
ATOM 945 N N . PRO A 1 118 ? 18.208 -0.415 -7.472 1.00 72.62 118 PRO A N 1
ATOM 946 C CA . PRO A 1 118 ? 19.292 0.024 -6.604 1.00 72.62 118 PRO A CA 1
ATOM 947 C C . PRO A 1 118 ? 19.644 -1.081 -5.602 1.00 72.62 118 PRO A C 1
ATOM 949 O O . PRO A 1 118 ? 18.751 -1.700 -5.015 1.00 72.62 118 PRO A O 1
ATOM 952 N N . ASP A 1 119 ? 20.944 -1.327 -5.446 1.00 69.62 119 ASP A N 1
ATOM 953 C CA . ASP A 1 119 ? 21.487 -2.252 -4.452 1.00 69.62 119 ASP A CA 1
ATOM 954 C C . ASP A 1 119 ? 21.314 -1.664 -3.040 1.00 69.62 119 ASP A C 1
ATOM 956 O O . ASP A 1 119 ? 21.275 -0.442 -2.883 1.00 69.62 119 ASP A O 1
ATOM 960 N N . GLU A 1 120 ? 21.253 -2.503 -2.004 1.00 63.31 120 GLU A N 1
ATOM 961 C CA . GLU A 1 120 ? 21.024 -2.060 -0.611 1.00 63.31 120 GLU A CA 1
ATOM 962 C C . GLU A 1 120 ? 22.118 -1.096 -0.111 1.00 63.31 120 GLU A C 1
ATOM 964 O O . GLU A 1 120 ? 21.886 -0.284 0.782 1.00 63.31 120 GLU A O 1
ATOM 969 N N . ASN A 1 121 ? 23.302 -1.149 -0.733 1.00 56.44 121 ASN A N 1
ATOM 970 C CA . ASN A 1 121 ? 24.458 -0.302 -0.434 1.00 56.44 121 ASN A CA 1
ATOM 971 C C . ASN A 1 121 ? 24.633 0.883 -1.401 1.00 56.44 121 ASN A C 1
ATOM 973 O O . ASN A 1 121 ? 25.585 1.654 -1.259 1.00 56.44 121 ASN A O 1
ATOM 977 N N . CYS A 1 122 ? 23.772 1.030 -2.413 1.00 52.56 122 CYS A N 1
ATOM 978 C CA . CYS A 1 122 ? 23.844 2.170 -3.318 1.00 52.56 122 CYS A CA 1
ATOM 979 C C . CYS A 1 122 ? 23.296 3.414 -2.620 1.00 52.56 122 CYS A C 1
ATOM 981 O O . CYS A 1 122 ? 22.129 3.467 -2.235 1.00 52.56 122 CYS A O 1
ATOM 983 N N . GLU A 1 123 ? 24.121 4.458 -2.513 1.00 54.00 123 GLU A N 1
ATOM 984 C CA . GLU A 1 123 ? 23.658 5.770 -2.078 1.00 54.00 123 GLU A CA 1
ATOM 985 C C . GLU A 1 123 ? 22.527 6.242 -3.006 1.00 54.00 123 GLU A C 1
ATOM 987 O O . GLU A 1 123 ? 22.759 6.704 -4.127 1.00 54.00 123 GLU A O 1
ATOM 992 N N . MET A 1 124 ? 21.286 6.186 -2.514 1.00 55.66 124 MET A N 1
ATOM 993 C CA . MET A 1 124 ? 20.098 6.752 -3.171 1.00 55.66 124 MET A CA 1
ATOM 994 C C . MET A 1 124 ? 20.285 8.229 -3.571 1.00 55.66 124 MET A C 1
ATOM 996 O O . MET A 1 124 ? 19.565 8.745 -4.424 1.00 55.66 124 MET A O 1
ATOM 1000 N N . ALA A 1 125 ? 21.293 8.899 -2.998 1.00 50.91 125 ALA A N 1
ATOM 1001 C CA . ALA A 1 125 ? 21.739 10.249 -3.323 1.00 50.91 125 ALA A CA 1
ATOM 1002 C C . ALA A 1 125 ? 22.203 10.443 -4.783 1.00 50.91 125 ALA A C 1
ATOM 1004 O O . ALA A 1 125 ? 22.242 11.583 -5.259 1.00 50.91 125 ALA A O 1
ATOM 1005 N N . ALA A 1 126 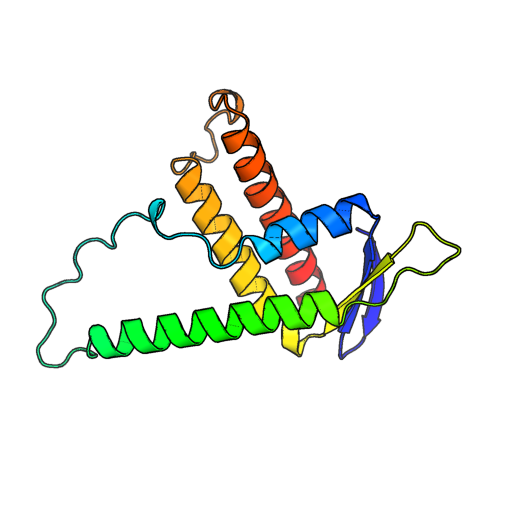? 22.540 9.370 -5.508 1.00 53.06 126 ALA A N 1
ATOM 1006 C CA . ALA A 1 126 ? 22.979 9.454 -6.901 1.00 53.06 126 ALA A CA 1
ATOM 1007 C C . ALA A 1 126 ? 21.833 9.730 -7.895 1.00 53.06 126 ALA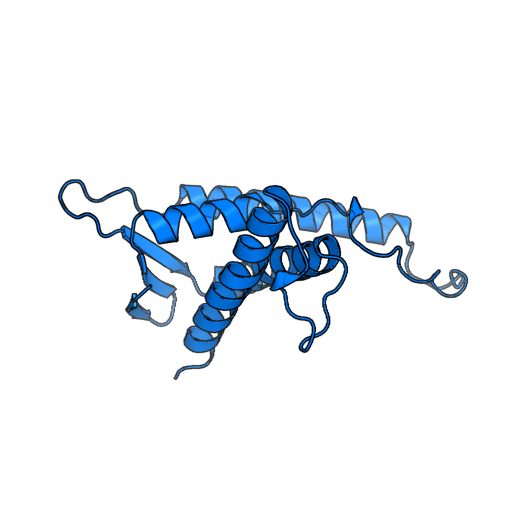 A C 1
ATOM 1009 O O . ALA A 1 126 ? 22.084 10.174 -9.018 1.00 53.06 126 ALA A O 1
ATOM 1010 N N . VAL A 1 127 ? 20.574 9.510 -7.502 1.00 55.53 127 VAL A N 1
ATOM 1011 C CA . VAL A 1 127 ? 19.440 9.570 -8.427 1.00 55.53 127 VAL A CA 1
ATOM 1012 C C . VAL A 1 127 ? 18.763 10.948 -8.342 1.00 55.53 127 VAL A C 1
ATOM 1014 O O . VAL A 1 127 ? 18.013 11.256 -7.418 1.00 55.53 127 VAL A O 1
ATOM 1017 N N . ARG A 1 128 ? 19.084 11.834 -9.295 1.00 56.69 128 ARG A N 1
ATOM 1018 C CA . ARG A 1 128 ? 18.612 13.230 -9.330 1.00 56.69 128 ARG A CA 1
ATOM 1019 C C . ARG A 1 128 ? 17.495 13.417 -10.361 1.00 56.69 128 ARG A C 1
ATOM 1021 O O . ARG A 1 128 ? 17.766 13.512 -11.552 1.00 56.69 128 ARG A O 1
ATOM 1028 N N . GLY A 1 129 ? 16.253 13.543 -9.891 1.00 67.06 129 GLY A N 1
ATOM 1029 C CA . GLY A 1 129 ? 15.101 13.927 -10.713 1.00 67.06 129 GLY A CA 1
ATOM 1030 C C . GLY A 1 129 ? 13.792 14.003 -9.905 1.00 67.06 129 GLY A C 1
ATOM 1031 O O . GLY A 1 129 ? 13.637 13.256 -8.939 1.00 67.06 129 GLY A O 1
ATOM 1032 N N . PRO A 1 130 ? 12.827 14.875 -10.258 1.00 66.81 130 PRO A N 1
ATOM 1033 C CA . PRO A 1 130 ? 11.512 14.918 -9.599 1.00 66.81 130 PRO A CA 1
ATOM 1034 C C . PRO A 1 130 ? 10.744 13.585 -9.688 1.00 66.81 130 PRO A C 1
ATOM 1036 O O . PRO A 1 130 ? 10.058 13.180 -8.748 1.00 66.81 130 PRO A O 1
ATOM 1039 N N . GLU A 1 131 ? 10.894 12.870 -10.805 1.00 71.38 131 GLU A N 1
ATOM 1040 C CA . GLU A 1 131 ? 10.280 11.551 -11.009 1.00 71.38 131 GLU A CA 1
ATOM 1041 C C . GLU A 1 131 ? 10.906 10.485 -10.103 1.00 71.38 131 GLU A C 1
ATOM 1043 O O . GLU A 1 131 ? 10.204 9.655 -9.530 1.00 71.38 131 GLU A O 1
ATOM 1048 N N . THR A 1 132 ? 12.213 10.569 -9.861 1.00 77.44 132 THR A N 1
ATOM 1049 C CA . THR A 1 132 ? 12.903 9.710 -8.898 1.00 77.44 132 THR A CA 1
ATOM 1050 C C . THR A 1 132 ? 12.341 9.873 -7.495 1.00 77.44 132 THR A C 1
ATOM 1052 O O . THR A 1 132 ? 12.064 8.878 -6.838 1.00 77.44 132 THR A O 1
ATOM 1055 N N . TRP A 1 133 ? 12.129 11.109 -7.037 1.00 80.12 133 TRP A N 1
ATOM 1056 C CA . TRP A 1 133 ? 11.553 11.362 -5.714 1.00 80.12 133 TRP A CA 1
ATOM 1057 C C . TRP A 1 133 ? 10.174 10.726 -5.557 1.00 80.12 133 TRP A C 1
ATOM 1059 O O . TRP A 1 133 ? 9.882 10.114 -4.535 1.00 80.12 133 TRP A O 1
ATOM 1069 N N . THR A 1 134 ? 9.353 10.815 -6.601 1.00 84.31 134 THR A N 1
ATOM 1070 C CA . THR A 1 134 ? 8.030 10.181 -6.665 1.00 84.31 134 THR A CA 1
ATOM 1071 C C . THR A 1 134 ? 8.136 8.663 -6.476 1.00 84.31 134 THR A C 1
ATOM 1073 O O . THR A 1 134 ? 7.368 8.072 -5.715 1.00 84.31 134 THR A O 1
ATOM 1076 N N . HIS A 1 135 ? 9.111 8.027 -7.126 1.00 84.75 135 HIS A N 1
ATOM 1077 C CA . HIS A 1 135 ? 9.391 6.604 -6.964 1.00 84.75 135 HIS A CA 1
ATOM 1078 C C . HIS A 1 135 ? 9.968 6.269 -5.579 1.00 84.75 135 HIS A C 1
ATOM 1080 O O . HIS A 1 135 ? 9.491 5.346 -4.930 1.00 84.75 135 HIS A O 1
ATOM 1086 N N . LEU A 1 136 ? 10.907 7.047 -5.050 1.00 83.94 136 LEU A N 1
ATOM 1087 C CA . LEU A 1 136 ? 11.435 6.822 -3.702 1.00 83.94 136 LEU A CA 1
ATOM 1088 C C . LEU A 1 136 ? 10.332 6.870 -2.641 1.00 83.94 136 LEU A C 1
ATOM 1090 O O . LEU A 1 136 ? 10.240 5.975 -1.809 1.00 83.94 136 LEU A O 1
ATOM 1094 N N . LEU A 1 137 ? 9.431 7.852 -2.725 1.00 86.81 137 LEU A N 1
ATOM 1095 C CA . LEU A 1 137 ? 8.285 7.939 -1.820 1.00 86.81 137 LEU A CA 1
ATOM 1096 C C . LEU A 1 137 ? 7.386 6.701 -1.930 1.00 86.81 137 LEU A C 1
ATOM 1098 O O . LEU A 1 137 ? 7.008 6.128 -0.913 1.00 86.81 137 LEU A O 1
ATOM 1102 N N . ARG A 1 138 ? 7.058 6.249 -3.147 1.00 90.12 138 ARG A N 1
ATOM 1103 C CA . ARG A 1 138 ? 6.261 5.024 -3.330 1.00 90.12 138 ARG A CA 1
ATOM 1104 C C . ARG A 1 138 ? 6.950 3.801 -2.731 1.00 90.12 138 ARG A C 1
ATOM 1106 O O . ARG A 1 138 ? 6.274 3.022 -2.072 1.00 90.12 138 ARG A O 1
ATOM 1113 N N . LEU A 1 139 ? 8.254 3.636 -2.954 1.00 89.88 139 LEU A N 1
ATOM 1114 C CA . LEU A 1 139 ? 9.027 2.499 -2.456 1.00 89.88 139 LEU A CA 1
ATOM 1115 C C . LEU A 1 139 ? 9.023 2.451 -0.923 1.00 89.88 139 LEU A C 1
ATOM 1117 O O . LEU A 1 139 ? 8.593 1.453 -0.343 1.00 89.88 139 LEU A O 1
ATOM 1121 N N . GLU A 1 140 ? 9.449 3.547 -0.291 1.00 89.19 140 GLU A N 1
ATOM 1122 C CA . GLU A 1 140 ? 9.588 3.661 1.163 1.00 89.19 140 GLU A CA 1
ATOM 1123 C C . GLU A 1 140 ? 8.241 3.508 1.865 1.00 89.19 140 GLU A C 1
ATOM 1125 O O . GLU A 1 140 ? 8.077 2.679 2.760 1.00 89.19 140 GLU A O 1
ATOM 1130 N N . PHE A 1 141 ? 7.232 4.265 1.430 1.00 90.94 141 PHE A N 1
ATOM 1131 C CA . PHE A 1 141 ? 5.943 4.245 2.105 1.00 90.94 141 PHE A CA 1
ATOM 1132 C C . PHE A 1 141 ? 5.147 2.969 1.814 1.00 90.94 141 PHE A C 1
ATOM 1134 O O . PHE A 1 141 ? 4.450 2.502 2.712 1.00 90.94 141 PHE A O 1
ATOM 1141 N N . ALA A 1 142 ? 5.269 2.350 0.630 1.00 92.88 142 ALA A N 1
ATOM 1142 C CA . ALA A 1 142 ? 4.675 1.030 0.407 1.00 92.88 142 ALA A CA 1
ATOM 1143 C C . ALA A 1 142 ? 5.298 -0.017 1.340 1.00 92.88 142 ALA A C 1
ATOM 1145 O O . ALA A 1 142 ? 4.567 -0.807 1.935 1.00 92.88 142 ALA A O 1
ATOM 1146 N N . GLY A 1 143 ? 6.624 0.021 1.527 1.00 91.62 143 GLY A N 1
ATOM 1147 C CA . GLY A 1 143 ? 7.324 -0.825 2.495 1.00 91.62 143 GLY A CA 1
ATOM 1148 C C . GLY A 1 143 ? 6.880 -0.568 3.936 1.00 91.62 143 GLY A C 1
ATOM 1149 O O . GLY A 1 143 ? 6.562 -1.514 4.654 1.00 91.62 143 GLY A O 1
ATOM 1150 N N . ALA A 1 144 ? 6.774 0.699 4.342 1.00 91.31 144 ALA A N 1
ATOM 1151 C CA . ALA A 1 144 ? 6.325 1.074 5.681 1.00 91.31 144 ALA A CA 1
ATOM 1152 C C . ALA A 1 144 ? 4.889 0.601 5.971 1.00 91.31 144 ALA A C 1
ATOM 1154 O O . ALA A 1 144 ? 4.640 0.016 7.025 1.00 91.31 144 ALA A O 1
ATOM 1155 N N . PHE A 1 145 ? 3.951 0.796 5.033 1.00 91.81 145 PHE A N 1
ATOM 1156 C CA . PHE A 1 145 ? 2.577 0.297 5.179 1.00 91.81 145 PHE A CA 1
ATOM 1157 C C . PHE A 1 145 ? 2.520 -1.231 5.205 1.00 91.81 145 PHE A C 1
ATOM 1159 O O . PHE A 1 145 ? 1.777 -1.790 6.008 1.00 91.81 145 PHE A O 1
ATOM 1166 N N . GLN A 1 146 ? 3.313 -1.905 4.368 1.00 93.31 146 GLN A N 1
ATOM 1167 C CA . GLN A 1 146 ? 3.377 -3.365 4.337 1.00 93.31 146 GLN A CA 1
ATOM 1168 C C . GLN A 1 146 ? 3.892 -3.924 5.670 1.00 93.31 146 GLN A C 1
ATOM 1170 O O . GLN A 1 146 ? 3.260 -4.809 6.240 1.00 93.31 146 GLN A O 1
ATOM 1175 N N . GLY A 1 147 ? 5.000 -3.387 6.190 1.00 92.88 147 GLY A N 1
ATOM 1176 C CA . GLY A 1 147 ? 5.577 -3.823 7.463 1.00 92.88 147 GLY A CA 1
ATOM 1177 C C . GLY A 1 147 ? 4.636 -3.585 8.643 1.00 92.88 147 GLY A C 1
ATOM 1178 O O . GLY A 1 147 ? 4.488 -4.449 9.501 1.00 92.88 147 GLY A O 1
ATOM 1179 N N . LEU A 1 148 ? 3.940 -2.448 8.653 1.00 91.50 148 LEU A N 1
ATOM 1180 C CA . LEU A 1 148 ? 2.956 -2.134 9.684 1.00 91.50 148 LEU A CA 1
ATOM 1181 C C . LEU A 1 148 ? 1.722 -3.051 9.617 1.00 91.50 148 LEU A C 1
ATOM 1183 O O . LEU A 1 148 ? 1.243 -3.493 10.656 1.00 91.50 148 LEU A O 1
ATOM 1187 N N . LEU A 1 149 ? 1.227 -3.379 8.421 1.00 91.56 149 LEU A N 1
ATOM 1188 C CA . LEU A 1 149 ? 0.110 -4.315 8.265 1.00 91.56 149 LEU A CA 1
ATOM 1189 C C . LEU A 1 149 ? 0.499 -5.745 8.670 1.00 91.56 149 LEU A C 1
ATOM 1191 O O . LEU A 1 149 ? -0.270 -6.404 9.363 1.00 91.56 149 LEU A O 1
ATOM 1195 N N . LEU A 1 150 ? 1.697 -6.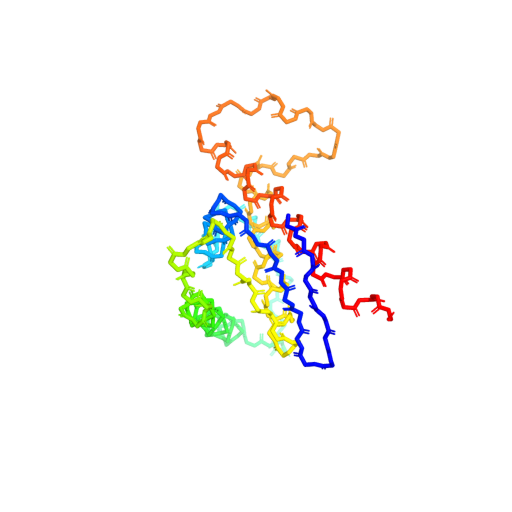202 8.288 1.00 92.81 150 LEU A N 1
ATOM 1196 C CA . LEU A 1 150 ? 2.233 -7.503 8.705 1.00 92.81 150 LEU A CA 1
ATOM 1197 C C . LEU A 1 150 ? 2.403 -7.586 10.223 1.00 92.81 150 LEU A C 1
ATOM 1199 O O . LEU A 1 150 ? 1.962 -8.557 10.827 1.00 92.81 150 LEU A O 1
ATOM 1203 N N . HIS A 1 151 ? 2.948 -6.541 10.851 1.00 92.31 151 HIS A N 1
ATOM 1204 C CA . HIS A 1 151 ? 3.073 -6.477 12.305 1.00 92.31 151 HIS A CA 1
ATOM 1205 C C . HIS A 1 151 ? 1.722 -6.678 13.007 1.00 92.31 151 HIS A C 1
ATOM 1207 O O . HIS A 1 151 ? 1.643 -7.402 13.995 1.00 92.31 151 HIS A O 1
ATOM 1213 N N . GLU A 1 152 ? 0.642 -6.080 12.499 1.00 91.56 152 GLU A N 1
ATOM 1214 C CA . GLU A 1 152 ? -0.693 -6.261 13.084 1.00 91.56 152 GLU A CA 1
ATOM 1215 C C . GLU A 1 152 ? -1.352 -7.608 12.757 1.00 91.56 152 GLU A C 1
ATOM 1217 O O . GLU A 1 152 ? -2.275 -8.007 13.465 1.00 91.56 152 GLU A O 1
ATOM 1222 N N . LEU A 1 153 ? -0.908 -8.315 11.716 1.00 87.69 153 LEU A N 1
ATOM 1223 C CA . LEU A 1 153 ? -1.339 -9.691 11.445 1.00 87.69 153 LEU A CA 1
ATOM 1224 C C . LEU A 1 153 ? -0.631 -10.696 12.361 1.00 87.69 153 LEU A C 1
ATOM 1226 O O . LEU A 1 153 ? -1.247 -11.671 12.773 1.00 87.69 153 LEU A O 1
ATOM 1230 N N . GLU A 1 154 ? 0.642 -10.451 12.677 1.00 87.12 154 GLU A N 1
ATOM 1231 C CA . GLU A 1 154 ? 1.496 -11.360 13.456 1.00 87.12 154 GLU A CA 1
ATOM 1232 C C . GLU A 1 154 ? 1.481 -11.096 14.965 1.00 87.12 154 GLU A C 1
ATOM 1234 O O . GLU A 1 154 ? 1.869 -11.962 15.745 1.00 87.12 154 GLU A O 1
ATOM 1239 N N . SER A 1 155 ? 1.071 -9.902 15.395 1.00 76.12 155 SER A N 1
ATOM 1240 C CA . SER A 1 155 ? 0.901 -9.613 16.820 1.00 76.12 155 SER A CA 1
ATOM 1241 C C . SER A 1 155 ? -0.245 -10.467 17.366 1.00 76.12 155 SER A C 1
ATOM 1243 O O . SER A 1 155 ? -1.337 -10.394 16.821 1.00 76.12 155 SER A O 1
ATOM 1245 N N . ASP A 1 156 ? -0.048 -11.247 18.427 1.00 56.78 156 ASP A N 1
ATOM 1246 C CA . ASP A 1 156 ? -1.155 -11.891 19.159 1.00 56.78 156 ASP A CA 1
ATOM 1247 C C . ASP A 1 156 ? -1.894 -10.859 20.029 1.00 56.78 156 ASP A C 1
ATOM 1249 O O . ASP A 1 156 ? -1.250 -10.217 20.896 1.00 56.78 156 ASP A O 1
#